Protein AF-A0A2V8BHF3-F1 (afdb_monomer_lite)

Foldseek 3Di:
DVLVVCVVVLNLVVSLVVLVVVCVVVVQPLVSLLSNLSSCVSVVVNVRNLVSLVSSVVNDDPPDDDPSNVVSVVSNPPD

Radius of gyration: 11.82 Å; chains: 1; bounding box: 26×31×26 Å

pLDDT: mean 93.3, std 6.28, range [54.03, 98.19]

Structure (mmCIF, N/CA/C/O backbone):
data_AF-A0A2V8BHF3-F1
#
_entry.id   AF-A0A2V8BHF3-F1
#
loop_
_atom_site.group_PDB
_atom_site.id
_atom_site.type_symbol
_atom_site.label_atom_id
_atom_site.label_alt_id
_atom_site.label_comp_id
_atom_site.label_asym_id
_atom_site.label_entity_id
_atom_site.label_seq_id
_atom_site.pdbx_PDB_ins_code
_atom_site.Cartn_x
_atom_site.Cartn_y
_atom_site.Cartn_z
_atom_site.occupancy
_atom_site.B_iso_or_equiv
_atom_site.auth_seq_id
_atom_site.auth_comp_id
_atom_site.auth_asym_id
_atom_site.auth_atom_id
_atom_site.pdbx_PDB_model_num
ATOM 1 N N . MET A 1 1 ? -7.240 -11.508 -7.622 1.00 79.19 1 MET A N 1
ATOM 2 C CA . MET A 1 1 ? -6.589 -12.429 -6.655 1.00 79.19 1 MET A CA 1
ATOM 3 C C . MET A 1 1 ? -7.524 -12.602 -5.468 1.00 79.19 1 MET A C 1
ATOM 5 O O . MET A 1 1 ? -8.363 -11.737 -5.273 1.00 79.19 1 MET A O 1
ATOM 9 N N . LEU A 1 2 ? -7.411 -13.674 -4.673 1.00 92.00 2 LEU A N 1
ATOM 10 C CA . LEU A 1 2 ? -8.253 -13.838 -3.474 1.00 92.00 2 LEU A CA 1
ATOM 11 C C . LEU A 1 2 ? -8.159 -12.628 -2.528 1.00 92.00 2 LEU A C 1
ATOM 13 O O . LEU A 1 2 ? -9.170 -12.187 -2.000 1.00 92.00 2 LEU A O 1
ATOM 17 N N . ALA A 1 3 ? -6.967 -12.044 -2.391 1.00 95.19 3 ALA A N 1
ATOM 18 C CA . ALA A 1 3 ? -6.761 -10.819 -1.624 1.00 95.19 3 ALA A CA 1
ATOM 19 C C . ALA A 1 3 ? -7.635 -9.644 -2.104 1.00 95.19 3 ALA A C 1
ATOM 21 O O . ALA A 1 3 ? -8.220 -8.957 -1.277 1.00 95.19 3 ALA A O 1
ATOM 22 N N . ASP A 1 4 ? -7.773 -9.457 -3.422 1.00 95.38 4 ASP A N 1
ATOM 23 C CA . ASP A 1 4 ? -8.598 -8.380 -3.989 1.00 95.38 4 ASP A CA 1
ATOM 24 C C . ASP A 1 4 ? -10.081 -8.609 -3.652 1.00 95.38 4 ASP A C 1
ATOM 26 O O . ASP A 1 4 ? -10.751 -7.703 -3.178 1.00 95.38 4 ASP A O 1
ATOM 30 N N . LEU A 1 5 ? -10.559 -9.856 -3.777 1.00 96.69 5 LEU A N 1
ATOM 31 C CA . LEU A 1 5 ? -11.937 -10.222 -3.421 1.00 96.69 5 LEU A CA 1
ATOM 32 C C . LEU A 1 5 ? -12.230 -10.015 -1.929 1.00 96.69 5 LEU A C 1
ATOM 34 O O . LEU A 1 5 ? -13.330 -9.616 -1.560 1.00 96.69 5 LEU A O 1
ATOM 38 N N . LEU A 1 6 ? -11.258 -10.299 -1.060 1.00 97.75 6 LEU A N 1
ATOM 39 C CA . LEU A 1 6 ? -11.386 -10.061 0.378 1.00 97.75 6 LEU A CA 1
ATOM 40 C C . LEU A 1 6 ? -11.423 -8.567 0.697 1.00 97.75 6 LEU A C 1
ATOM 42 O O . LEU A 1 6 ? -12.189 -8.150 1.562 1.00 97.75 6 LEU A O 1
ATOM 46 N N . LEU A 1 7 ? -10.622 -7.767 -0.005 1.00 96.88 7 LEU A N 1
ATOM 47 C CA . LEU A 1 7 ? -10.627 -6.321 0.162 1.00 96.88 7 LEU A CA 1
ATOM 48 C C . LEU A 1 7 ? -11.970 -5.724 -0.284 1.00 96.88 7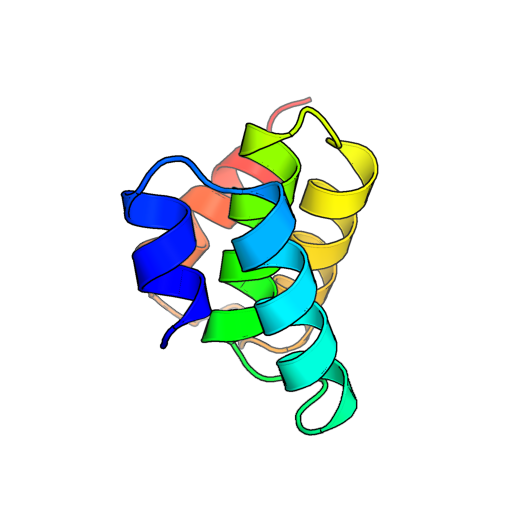 LEU A C 1
ATOM 50 O O . LEU A 1 7 ? -12.560 -4.954 0.469 1.00 96.88 7 LEU A O 1
ATOM 54 N N . ASP A 1 8 ? -12.493 -6.157 -1.435 1.00 96.44 8 ASP A N 1
ATOM 55 C CA . ASP A 1 8 ? -13.813 -5.756 -1.945 1.00 96.44 8 ASP A CA 1
ATOM 56 C C . ASP A 1 8 ? -14.952 -6.187 -1.003 1.00 96.44 8 ASP A C 1
ATOM 58 O O . ASP A 1 8 ? -15.949 -5.484 -0.852 1.00 96.44 8 ASP A O 1
ATOM 62 N N . ALA A 1 9 ? -14.787 -7.315 -0.305 1.00 97.50 9 ALA A N 1
ATOM 63 C CA . ALA A 1 9 ? -15.709 -7.797 0.723 1.00 97.50 9 ALA A CA 1
ATOM 64 C C . ALA A 1 9 ? -15.542 -7.099 2.091 1.00 97.50 9 ALA A C 1
ATOM 66 O O . ALA A 1 9 ? -16.064 -7.591 3.092 1.00 97.50 9 ALA A O 1
ATOM 67 N N . ASN A 1 10 ? -14.803 -5.985 2.159 1.00 96.75 10 ASN A N 1
ATOM 68 C CA . ASN A 1 10 ? -14.502 -5.239 3.384 1.00 96.75 10 ASN A CA 1
ATOM 69 C C . ASN A 1 10 ? -13.836 -6.094 4.482 1.00 96.75 10 ASN A C 1
ATOM 71 O O . ASN A 1 10 ? -14.071 -5.910 5.677 1.00 96.75 10 ASN A O 1
ATOM 75 N N . ARG A 1 11 ? -12.976 -7.040 4.079 1.00 98.12 11 ARG A N 1
ATOM 76 C CA . ARG A 1 11 ? -12.165 -7.895 4.966 1.00 98.12 11 ARG A CA 1
ATOM 77 C C . ARG A 1 11 ? -10.673 -7.563 4.813 1.00 98.12 11 ARG A C 1
ATOM 79 O O . ARG A 1 11 ? -9.883 -8.421 4.402 1.00 98.12 11 ARG A O 1
ATOM 86 N N . PRO A 1 12 ? -10.246 -6.325 5.132 1.00 97.88 12 PRO A N 1
ATOM 87 C CA . PRO A 1 12 ? -8.900 -5.855 4.814 1.00 97.88 12 PRO A CA 1
ATOM 88 C C . PRO A 1 12 ? -7.796 -6.589 5.590 1.00 97.88 12 PRO A C 1
ATOM 90 O O . PRO A 1 12 ? -6.707 -6.770 5.054 1.00 97.88 12 PRO A O 1
ATOM 93 N N . GLY A 1 13 ? -8.068 -7.084 6.804 1.00 97.88 13 GLY A N 1
ATOM 94 C CA . GLY A 1 13 ? -7.104 -7.884 7.575 1.00 97.88 13 GLY A CA 1
ATOM 95 C C . GLY A 1 13 ? -6.737 -9.201 6.888 1.00 97.88 13 GLY A C 1
ATOM 96 O O . GLY A 1 13 ? -5.568 -9.574 6.810 1.00 97.88 13 GLY A O 1
ATOM 97 N N . GLU A 1 14 ? -7.728 -9.881 6.316 1.00 98.00 14 GLU A N 1
ATOM 98 C CA . GLU A 1 14 ? -7.493 -11.123 5.581 1.00 98.00 14 GLU A CA 1
ATOM 99 C C . GLU A 1 14 ? -6.862 -10.848 4.219 1.00 98.00 14 GLU A C 1
ATOM 101 O O . GLU A 1 14 ? -5.925 -11.543 3.824 1.00 98.00 14 GLU A O 1
ATOM 106 N N . ALA A 1 15 ? -7.317 -9.802 3.522 1.00 98.19 15 ALA A N 1
ATOM 107 C CA . ALA A 1 15 ? -6.691 -9.355 2.282 1.00 98.19 15 ALA A CA 1
ATOM 108 C C . ALA A 1 15 ? -5.191 -9.084 2.481 1.00 98.19 15 ALA A C 1
ATOM 110 O O . ALA A 1 15 ? -4.368 -9.567 1.701 1.00 98.19 15 ALA A O 1
ATOM 111 N N . LEU A 1 16 ? -4.834 -8.380 3.562 1.00 97.50 16 LEU A N 1
ATOM 112 C CA . LEU A 1 16 ? -3.454 -8.068 3.920 1.00 97.50 16 LEU A CA 1
ATOM 113 C C . LEU A 1 16 ? -2.606 -9.336 4.078 1.00 97.50 16 LEU A C 1
ATOM 115 O O . LEU A 1 16 ? -1.562 -9.441 3.434 1.00 97.50 16 LEU A O 1
ATOM 119 N N . ALA A 1 17 ? -3.086 -10.327 4.836 1.00 97.31 17 ALA A N 1
ATOM 120 C CA . ALA A 1 17 ? -2.383 -11.598 5.018 1.00 97.31 17 ALA A CA 1
ATOM 121 C C . ALA A 1 17 ? -2.126 -12.322 3.680 1.00 97.31 17 ALA A C 1
ATOM 123 O O . ALA A 1 17 ? -1.044 -12.869 3.444 1.00 97.31 17 ALA A O 1
ATOM 124 N N . TRP A 1 18 ? -3.094 -12.292 2.757 1.00 97.38 18 TRP A N 1
ATOM 125 C CA . TRP A 1 18 ? -2.930 -12.880 1.425 1.00 97.38 18 TRP A CA 1
ATOM 126 C C . TRP A 1 18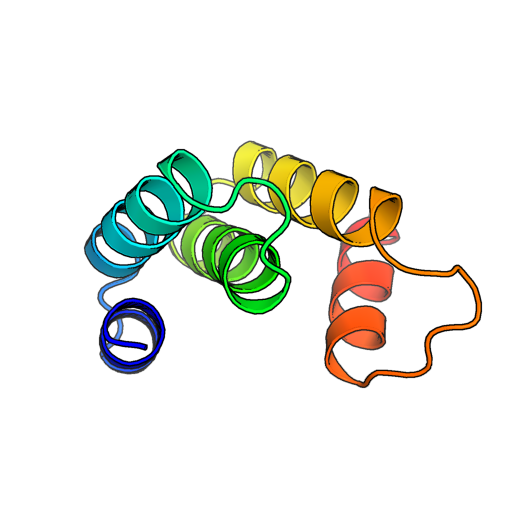 ? -1.946 -12.109 0.541 1.00 97.38 18 TRP A C 1
ATOM 128 O O . TRP A 1 18 ? -1.160 -12.728 -0.191 1.00 97.38 18 TRP A O 1
ATOM 138 N N . TYR A 1 19 ? -1.960 -10.776 0.590 1.00 97.50 19 TYR A N 1
ATOM 139 C CA . TYR A 1 19 ? -0.974 -9.973 -0.128 1.00 97.50 19 TYR A CA 1
ATOM 140 C C . TYR A 1 19 ? 0.439 -10.218 0.405 1.00 97.50 19 TYR A C 1
ATOM 142 O O . TYR A 1 19 ? 1.339 -10.465 -0.395 1.00 97.50 19 TYR A O 1
ATOM 150 N N . GLU A 1 20 ? 0.626 -10.238 1.726 1.00 94.94 20 GLU A N 1
ATOM 151 C CA . GLU A 1 20 ? 1.918 -10.501 2.372 1.00 94.94 20 GLU A CA 1
ATOM 152 C C . GLU A 1 20 ? 2.457 -11.888 2.010 1.00 94.94 20 GLU A C 1
ATOM 154 O O . GLU A 1 20 ? 3.611 -12.014 1.594 1.00 94.94 20 GLU A O 1
ATOM 159 N N . ARG A 1 21 ? 1.605 -12.921 2.032 1.00 96.50 21 ARG A N 1
ATOM 160 C CA . ARG A 1 21 ? 1.978 -14.260 1.552 1.00 96.50 21 ARG A CA 1
ATOM 161 C C . ARG A 1 21 ? 2.423 -14.240 0.092 1.00 96.50 21 ARG A C 1
ATOM 163 O O . ARG A 1 21 ? 3.406 -14.881 -0.272 1.00 96.50 21 ARG A O 1
ATOM 170 N N . THR A 1 22 ? 1.721 -13.488 -0.752 1.00 95.69 22 THR A N 1
ATOM 171 C CA . THR A 1 22 ? 2.091 -13.355 -2.165 1.00 95.69 22 THR A CA 1
ATOM 172 C C . THR A 1 22 ? 3.441 -12.656 -2.326 1.00 95.69 22 THR A C 1
ATOM 174 O O . THR A 1 22 ? 4.247 -13.087 -3.146 1.00 95.69 22 THR A O 1
ATOM 177 N N . LEU A 1 23 ? 3.712 -11.617 -1.533 1.00 95.62 23 LEU A N 1
ATOM 178 C CA . LEU A 1 23 ? 4.990 -10.902 -1.536 1.00 95.62 23 LEU A CA 1
ATOM 179 C C . LEU A 1 23 ? 6.140 -11.757 -0.992 1.00 95.62 23 LEU A C 1
ATOM 181 O O . LEU A 1 23 ? 7.266 -11.594 -1.449 1.00 95.62 23 LEU A O 1
ATOM 185 N N . GLY A 1 24 ? 5.871 -12.710 -0.097 1.00 96.00 24 GLY A N 1
ATOM 186 C CA . GLY A 1 24 ? 6.866 -13.696 0.332 1.00 96.00 24 GLY A CA 1
ATOM 187 C C . GLY A 1 24 ? 7.423 -14.533 -0.827 1.00 96.00 24 GLY A C 1
ATOM 188 O O . GLY A 1 24 ? 8.608 -14.852 -0.841 1.00 96.00 24 GLY A O 1
ATOM 189 N N . HIS A 1 25 ? 6.594 -14.835 -1.832 1.00 95.31 25 HIS A N 1
ATOM 190 C CA . HIS A 1 25 ? 7.005 -15.579 -3.030 1.00 95.31 25 HIS A CA 1
ATOM 191 C C . HIS A 1 25 ? 7.396 -14.674 -4.207 1.00 95.31 25 HIS A C 1
ATOM 193 O O . HIS A 1 25 ? 8.246 -15.036 -5.016 1.00 95.31 25 HIS A O 1
ATOM 199 N N . ALA A 1 26 ? 6.771 -13.501 -4.321 1.00 93.94 26 ALA A N 1
ATOM 200 C CA . ALA A 1 26 ? 6.984 -12.538 -5.396 1.00 93.94 26 ALA A CA 1
ATOM 201 C C . ALA A 1 26 ? 7.142 -11.115 -4.817 1.00 93.94 26 ALA A C 1
ATOM 203 O O . ALA A 1 26 ? 6.203 -10.313 -4.884 1.00 93.94 26 ALA A O 1
ATOM 204 N N . PRO A 1 27 ? 8.327 -10.765 -4.278 1.00 93.12 27 PRO A N 1
ATOM 205 C CA . PRO A 1 27 ? 8.525 -9.564 -3.452 1.00 93.12 27 PRO A CA 1
ATOM 206 C C . PRO A 1 27 ? 8.271 -8.223 -4.144 1.00 93.12 27 PRO A C 1
ATOM 208 O O . PRO A 1 27 ? 8.062 -7.214 -3.473 1.00 93.12 27 PRO A O 1
ATOM 211 N N . ASN A 1 28 ? 8.294 -8.206 -5.477 1.00 93.88 28 ASN A N 1
ATOM 212 C CA . ASN A 1 28 ? 8.088 -7.014 -6.301 1.00 93.88 28 ASN A CA 1
ATOM 213 C C . ASN A 1 28 ? 6.833 -7.143 -7.181 1.00 93.88 28 ASN A C 1
ATOM 215 O O . ASN A 1 28 ? 6.739 -6.545 -8.253 1.00 93.88 28 ASN A O 1
ATOM 219 N N . ARG A 1 29 ? 5.853 -7.955 -6.764 1.00 94.81 29 ARG A N 1
ATOM 220 C CA . ARG A 1 29 ? 4.591 -8.083 -7.495 1.00 94.81 29 ARG A CA 1
ATOM 221 C C . ARG A 1 29 ? 3.756 -6.816 -7.325 1.00 94.81 29 ARG A C 1
ATOM 223 O O . ARG A 1 29 ? 3.209 -6.566 -6.255 1.00 94.81 29 ARG A O 1
ATOM 230 N N . PHE A 1 30 ? 3.606 -6.067 -8.417 1.00 94.38 30 PHE A N 1
ATOM 231 C CA . PHE A 1 30 ? 2.886 -4.788 -8.474 1.00 94.38 30 PHE A CA 1
ATOM 232 C C . PHE A 1 30 ? 1.509 -4.832 -7.784 1.00 94.38 30 PHE A C 1
ATOM 234 O O . PHE A 1 30 ? 1.278 -4.073 -6.847 1.00 94.38 30 PHE A O 1
ATOM 241 N N . ASN A 1 31 ? 0.627 -5.759 -8.190 1.00 93.69 31 ASN A N 1
ATOM 242 C CA . ASN A 1 31 ? -0.736 -5.861 -7.640 1.00 93.69 31 ASN A CA 1
ATOM 243 C C . ASN A 1 31 ? -0.743 -6.141 -6.132 1.00 93.69 31 ASN A C 1
ATOM 245 O O . ASN A 1 31 ? -1.618 -5.665 -5.418 1.00 93.69 31 ASN A O 1
ATOM 249 N N . SER A 1 32 ? 0.240 -6.897 -5.639 1.00 96.12 32 SER A N 1
ATOM 250 C CA . SER A 1 32 ? 0.330 -7.208 -4.216 1.00 96.12 32 SER A CA 1
ATOM 251 C C . SER A 1 32 ? 0.811 -6.013 -3.408 1.00 96.12 32 SER A C 1
ATOM 253 O O . SER A 1 32 ? 0.238 -5.743 -2.367 1.00 96.12 32 SER A O 1
ATOM 255 N N . LEU A 1 33 ? 1.796 -5.256 -3.899 1.00 96.50 33 LEU A N 1
ATOM 256 C CA . LEU A 1 33 ? 2.284 -4.057 -3.208 1.00 96.50 33 LEU A CA 1
ATOM 257 C C . LEU A 1 33 ? 1.212 -2.965 -3.112 1.00 96.50 33 LEU A C 1
ATOM 259 O O . LEU A 1 33 ? 1.042 -2.367 -2.050 1.00 96.50 33 LEU A O 1
ATOM 263 N N . ILE A 1 34 ? 0.463 -2.721 -4.194 1.00 96.00 34 ILE A N 1
ATOM 264 C CA . ILE A 1 34 ? -0.643 -1.758 -4.138 1.00 96.00 34 ILE A CA 1
ATOM 265 C C . ILE A 1 34 ? -1.789 -2.261 -3.255 1.00 96.00 34 ILE A C 1
ATOM 267 O O . ILE A 1 34 ? -2.356 -1.486 -2.489 1.00 96.00 34 ILE A O 1
ATOM 271 N N . GLY A 1 35 ? -2.093 -3.558 -3.318 1.00 96.56 35 GLY A N 1
ATOM 272 C CA . GLY A 1 35 ? -3.112 -4.195 -2.495 1.00 96.56 35 GLY A CA 1
ATOM 273 C C . GLY A 1 35 ? -2.798 -4.143 -0.999 1.00 96.56 35 GLY A C 1
ATOM 274 O O . GLY A 1 35 ? -3.657 -3.750 -0.216 1.00 96.56 35 GLY A O 1
ATOM 275 N N . THR A 1 36 ? -1.554 -4.441 -0.604 1.00 97.56 36 THR A N 1
ATOM 276 C CA . THR A 1 36 ? -1.065 -4.270 0.776 1.00 97.56 36 THR A CA 1
ATOM 277 C C . THR A 1 36 ? -1.251 -2.830 1.241 1.00 97.56 36 THR A C 1
ATOM 279 O O . THR A 1 36 ? -1.721 -2.612 2.354 1.00 97.56 36 THR A O 1
ATOM 282 N N . GLY A 1 37 ? -0.929 -1.851 0.387 1.00 97.00 37 GLY A N 1
ATOM 283 C CA . GLY A 1 37 ? -1.129 -0.439 0.697 1.00 97.00 37 GLY A CA 1
ATOM 284 C C . GLY A 1 37 ? -2.591 -0.100 0.989 1.00 97.00 37 GLY A C 1
ATOM 285 O O . GLY A 1 37 ? -2.892 0.436 2.051 1.00 97.00 37 GLY A O 1
ATOM 286 N N . ARG A 1 38 ? -3.505 -0.504 0.101 1.00 96.69 38 ARG A N 1
ATOM 287 C CA . ARG A 1 38 ? -4.950 -0.258 0.244 1.00 96.69 38 ARG A CA 1
ATOM 288 C C . ARG A 1 38 ? -5.552 -0.969 1.453 1.00 96.69 38 ARG A C 1
ATOM 290 O O . ARG A 1 38 ? -6.349 -0.385 2.181 1.00 96.69 38 ARG A O 1
ATOM 297 N N . ALA A 1 39 ? -5.159 -2.220 1.685 1.00 97.81 39 ALA A N 1
ATOM 298 C CA . ALA A 1 39 ? -5.603 -2.985 2.844 1.00 97.81 39 ALA A CA 1
ATOM 299 C C . ALA A 1 39 ? -5.121 -2.345 4.156 1.00 97.81 39 ALA A C 1
ATOM 301 O O . ALA A 1 39 ? -5.887 -2.257 5.111 1.00 97.81 39 ALA A O 1
ATOM 302 N N . ALA A 1 40 ? -3.881 -1.849 4.193 1.00 97.50 40 ALA A N 1
ATOM 303 C CA . ALA A 1 40 ? -3.347 -1.138 5.349 1.00 97.50 40 ALA A CA 1
ATOM 304 C C . ALA A 1 40 ? -4.062 0.204 5.597 1.00 97.50 40 ALA A C 1
ATOM 306 O O . ALA A 1 40 ? -4.363 0.509 6.748 1.00 97.50 40 ALA A O 1
ATOM 307 N N . GLU A 1 41 ? -4.412 0.964 4.550 1.00 95.62 41 GLU A N 1
ATOM 308 C CA . GLU A 1 41 ? -5.242 2.175 4.688 1.00 95.62 41 GLU A CA 1
ATOM 309 C C . GLU A 1 41 ? -6.612 1.857 5.292 1.00 95.62 41 GLU A C 1
ATOM 311 O O . GLU A 1 41 ? -7.035 2.526 6.233 1.00 95.62 41 GLU A O 1
ATOM 316 N N . ALA A 1 42 ? -7.273 0.800 4.812 1.00 96.44 42 ALA A N 1
ATOM 317 C CA . ALA A 1 42 ? -8.566 0.360 5.336 1.00 96.44 42 ALA A CA 1
ATOM 318 C C . ALA A 1 42 ? -8.500 -0.107 6.805 1.00 96.44 42 ALA A C 1
ATOM 320 O O . ALA A 1 42 ? -9.502 -0.060 7.513 1.00 96.44 42 ALA A O 1
ATOM 321 N N . LEU A 1 43 ? -7.324 -0.536 7.273 1.00 97.12 43 LEU A N 1
ATOM 322 C CA . LEU A 1 43 ? -7.063 -0.899 8.671 1.00 97.12 43 LEU A CA 1
ATOM 323 C C . LEU A 1 43 ? -6.586 0.286 9.529 1.00 97.12 43 LEU A C 1
ATOM 325 O O . LEU A 1 43 ? -6.388 0.117 10.730 1.00 97.12 43 LEU A O 1
ATOM 329 N N . GLY A 1 44 ? -6.366 1.464 8.939 1.00 96.12 44 GLY A N 1
ATOM 330 C CA . GLY A 1 44 ? -5.797 2.626 9.626 1.00 96.12 44 GLY A CA 1
ATOM 331 C C . GLY A 1 44 ? -4.284 2.546 9.881 1.00 96.12 44 GLY A C 1
ATOM 332 O O . GLY A 1 44 ? -3.729 3.429 10.534 1.00 96.12 44 GLY A O 1
ATOM 333 N N . ASP A 1 45 ? -3.584 1.537 9.349 1.00 96.44 45 ASP A N 1
ATOM 334 C CA . ASP A 1 45 ? -2.123 1.407 9.448 1.00 96.44 45 ASP A CA 1
ATOM 335 C C . ASP A 1 45 ? -1.439 2.252 8.360 1.00 96.44 45 ASP A C 1
ATOM 337 O O . ASP A 1 45 ? -0.920 1.761 7.350 1.00 96.44 45 ASP A O 1
ATOM 341 N N . VAL A 1 46 ? -1.454 3.571 8.570 1.00 94.38 46 VAL A N 1
ATOM 342 C CA . VAL A 1 46 ? -0.886 4.558 7.639 1.00 94.38 46 VAL A CA 1
ATOM 343 C C . VAL A 1 46 ? 0.603 4.295 7.389 1.00 94.38 46 VAL A C 1
ATOM 345 O O . VAL A 1 46 ? 1.074 4.406 6.257 1.00 94.38 46 VAL A O 1
ATOM 348 N N . SER A 1 47 ? 1.357 3.901 8.415 1.00 94.62 47 SER A N 1
ATOM 349 C CA . SER A 1 47 ? 2.793 3.620 8.301 1.00 94.62 47 SER A CA 1
ATOM 350 C C . SER A 1 47 ? 3.077 2.464 7.339 1.00 94.62 47 SER A C 1
ATOM 352 O O . SER A 1 47 ? 3.952 2.571 6.466 1.00 94.62 47 SER A O 1
ATOM 354 N N . ARG A 1 48 ? 2.311 1.371 7.441 1.00 95.25 48 ARG A N 1
ATOM 355 C CA . ARG A 1 48 ? 2.435 0.218 6.539 1.00 95.25 48 ARG A CA 1
ATOM 356 C C . ARG A 1 48 ? 1.940 0.537 5.135 1.00 95.25 48 ARG A C 1
ATOM 358 O O . ARG A 1 48 ? 2.590 0.136 4.164 1.00 95.25 48 ARG A O 1
ATOM 365 N N . ALA A 1 49 ? 0.852 1.297 5.014 1.00 96.38 49 ALA A N 1
ATOM 366 C CA . ALA A 1 49 ? 0.363 1.762 3.721 1.00 96.38 49 ALA A CA 1
ATOM 367 C C . ALA A 1 49 ? 1.444 2.551 2.976 1.00 96.38 49 ALA A C 1
ATOM 369 O O . ALA A 1 49 ? 1.819 2.209 1.850 1.00 96.38 49 ALA A O 1
ATOM 370 N N . ARG A 1 50 ? 2.034 3.548 3.650 1.00 94.94 50 ARG A N 1
ATOM 371 C CA . ARG A 1 50 ? 3.087 4.389 3.073 1.00 94.94 50 ARG A CA 1
ATOM 372 C C . ARG A 1 50 ? 4.323 3.584 2.681 1.00 94.94 50 ARG A C 1
ATOM 374 O O . ARG A 1 50 ? 4.840 3.775 1.584 1.00 94.94 50 ARG A O 1
ATOM 381 N N . SER A 1 51 ? 4.759 2.653 3.528 1.00 95.62 51 SER A N 1
ATOM 382 C CA . SER A 1 51 ? 5.896 1.769 3.230 1.00 95.62 51 SER A CA 1
ATOM 383 C C . SER A 1 51 ? 5.655 0.907 1.985 1.00 95.62 51 SER A C 1
ATOM 385 O O . SER A 1 51 ? 6.532 0.781 1.127 1.00 95.62 51 SER A O 1
ATOM 387 N N . SER A 1 52 ? 4.447 0.356 1.846 1.00 96.06 52 SER A N 1
ATOM 388 C CA . SER A 1 52 ? 4.063 -0.487 0.704 1.00 96.06 52 SER A CA 1
ATOM 389 C C . SER A 1 52 ? 4.032 0.309 -0.600 1.00 96.06 52 SER A C 1
ATOM 391 O O . SER A 1 52 ? 4.571 -0.122 -1.620 1.00 96.06 52 SER A O 1
ATOM 393 N N . TYR A 1 53 ? 3.475 1.517 -0.549 1.00 96.00 53 TYR A N 1
ATOM 394 C CA . TYR A 1 53 ? 3.435 2.448 -1.670 1.00 96.00 53 TYR A CA 1
ATOM 395 C C . TYR A 1 53 ? 4.811 2.983 -2.068 1.00 96.00 53 TYR A C 1
ATOM 397 O O . TYR A 1 53 ? 5.107 3.070 -3.259 1.00 96.00 53 TYR A O 1
ATOM 405 N N . ALA A 1 54 ? 5.688 3.275 -1.107 1.00 95.19 54 ALA A N 1
ATOM 406 C CA . ALA A 1 54 ? 7.067 3.655 -1.395 1.00 95.19 54 ALA A CA 1
ATOM 407 C C . ALA A 1 54 ? 7.810 2.530 -2.133 1.00 95.19 54 ALA A C 1
ATOM 409 O O . ALA A 1 54 ? 8.480 2.778 -3.136 1.00 95.19 54 ALA A O 1
ATOM 410 N N . ARG A 1 55 ? 7.626 1.277 -1.695 1.00 95.31 55 ARG A N 1
ATOM 411 C CA . ARG A 1 55 ? 8.191 0.103 -2.372 1.00 95.31 55 ARG A CA 1
ATOM 412 C C . ARG A 1 55 ? 7.581 -0.136 -3.753 1.00 95.31 55 ARG A C 1
ATOM 414 O O . ARG A 1 55 ? 8.292 -0.518 -4.672 1.00 95.31 55 ARG A O 1
ATOM 421 N N . LEU A 1 56 ? 6.285 0.115 -3.935 1.00 95.75 56 LEU A N 1
ATOM 422 C CA . LEU A 1 56 ? 5.654 0.082 -5.257 1.00 95.75 56 LEU A CA 1
ATOM 423 C C . LEU A 1 56 ? 6.295 1.106 -6.201 1.00 95.75 56 LEU A C 1
ATOM 425 O O . LEU A 1 56 ? 6.592 0.784 -7.348 1.00 95.75 56 LEU A O 1
ATOM 429 N N . LEU A 1 57 ? 6.516 2.331 -5.720 1.00 94.00 57 LEU A N 1
ATOM 430 C CA . LEU A 1 57 ? 7.110 3.405 -6.513 1.00 94.00 57 LEU A CA 1
ATOM 431 C C . LEU A 1 57 ? 8.584 3.156 -6.850 1.00 94.00 57 LEU A C 1
ATOM 433 O O . LEU A 1 57 ? 9.031 3.619 -7.895 1.00 94.00 57 LEU A O 1
ATOM 437 N N . SER A 1 58 ? 9.325 2.412 -6.023 1.00 94.69 58 SER A N 1
ATOM 438 C CA . SER A 1 58 ? 10.729 2.091 -6.304 1.00 94.69 58 SER A CA 1
ATOM 439 C C . SER A 1 58 ? 10.917 1.029 -7.391 1.00 94.69 58 SER A C 1
ATOM 441 O O . SER A 1 58 ? 11.985 0.973 -7.996 1.00 94.69 58 SER A O 1
ATOM 443 N N . ILE A 1 59 ? 9.900 0.202 -7.663 1.00 93.88 59 ILE A N 1
ATOM 444 C CA . ILE A 1 59 ? 9.979 -0.869 -8.674 1.00 93.88 59 ILE A CA 1
ATOM 445 C C . ILE A 1 59 ? 9.375 -0.485 -10.030 1.00 93.88 59 ILE A C 1
ATOM 447 O O . ILE A 1 59 ? 9.496 -1.244 -10.991 1.00 93.88 59 ILE A O 1
ATOM 451 N N . VAL A 1 60 ? 8.687 0.655 -10.122 1.00 92.44 60 VAL A N 1
ATOM 452 C CA . VAL A 1 60 ? 8.085 1.134 -11.373 1.00 92.44 60 VAL A CA 1
ATOM 453 C C . VAL A 1 60 ? 8.925 2.230 -12.003 1.00 92.44 60 VAL A C 1
ATOM 455 O O . VAL A 1 60 ? 9.498 3.072 -11.317 1.00 92.44 60 VAL A O 1
ATOM 458 N N . ALA A 1 61 ? 8.950 2.260 -13.335 1.00 88.38 61 ALA A N 1
ATOM 459 C CA . ALA A 1 61 ? 9.570 3.362 -14.053 1.00 88.38 61 ALA A CA 1
ATOM 460 C C . ALA A 1 61 ? 8.884 4.694 -13.678 1.00 88.38 61 ALA A C 1
ATOM 462 O O . ALA A 1 61 ? 7.650 4.749 -13.621 1.00 88.38 61 ALA A O 1
ATOM 463 N N . PRO A 1 62 ? 9.633 5.796 -13.490 1.00 81.81 62 PRO A N 1
ATOM 464 C CA . PRO A 1 62 ? 9.047 7.112 -13.220 1.00 81.81 62 PRO A CA 1
ATOM 465 C C . PRO A 1 62 ? 8.033 7.551 -14.289 1.00 81.81 62 PRO A C 1
ATOM 467 O O . PRO A 1 62 ? 7.024 8.186 -13.975 1.00 81.81 62 PRO A O 1
ATOM 470 N N . THR A 1 63 ? 8.264 7.142 -15.538 1.00 86.12 63 THR A N 1
ATOM 471 C CA . THR A 1 63 ? 7.419 7.408 -16.711 1.00 86.12 63 THR A CA 1
ATOM 472 C C . THR A 1 63 ? 6.190 6.503 -16.816 1.00 86.12 63 THR A C 1
ATOM 474 O O . THR A 1 63 ? 5.371 6.702 -17.710 1.00 86.12 63 THR A O 1
ATOM 477 N N . ALA A 1 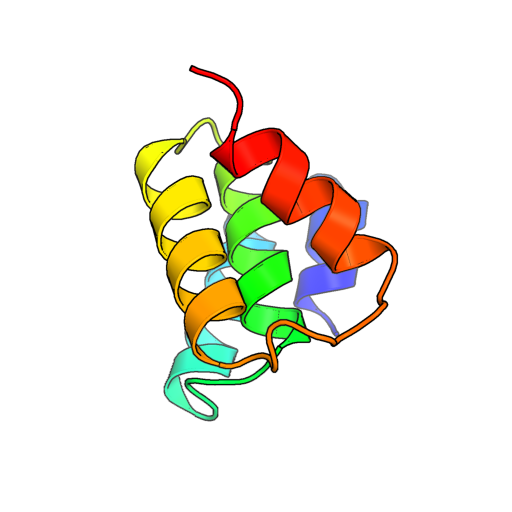64 ? 6.025 5.517 -15.925 1.00 88.44 64 ALA A N 1
ATOM 478 C CA . ALA A 1 64 ? 4.871 4.629 -15.948 1.00 88.44 64 ALA A CA 1
ATOM 479 C C . ALA A 1 64 ? 3.574 5.429 -15.757 1.00 88.44 64 ALA A C 1
ATOM 481 O O . ALA A 1 64 ? 3.361 6.068 -14.721 1.00 88.44 64 ALA A O 1
ATOM 482 N N . ASN A 1 65 ? 2.704 5.369 -16.764 1.00 83.81 65 AS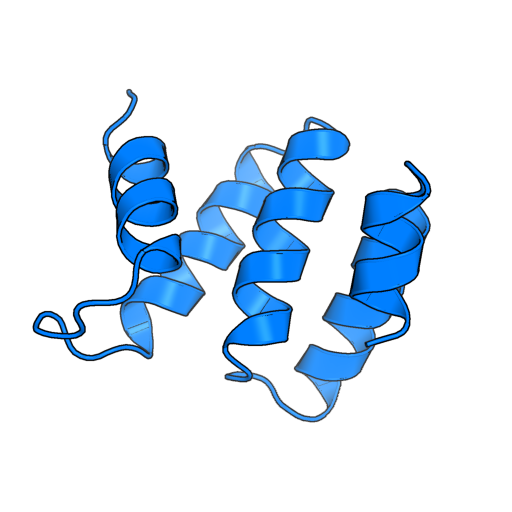N A N 1
ATOM 483 C CA . ASN A 1 65 ? 1.408 6.030 -16.763 1.00 83.81 65 ASN A CA 1
ATOM 484 C C . ASN A 1 65 ? 0.309 4.997 -16.500 1.00 83.81 65 ASN A C 1
ATOM 486 O O . ASN A 1 65 ? -0.264 4.420 -17.422 1.00 83.81 65 ASN A O 1
ATOM 490 N N . ARG A 1 66 ? 0.085 4.709 -15.218 1.00 87.88 66 ARG A N 1
ATOM 491 C CA . ARG A 1 66 ? -0.976 3.820 -14.740 1.00 87.88 66 ARG A CA 1
ATOM 492 C C . ARG A 1 66 ? -1.882 4.596 -13.785 1.00 87.88 66 ARG A C 1
ATOM 494 O O . ARG A 1 66 ? -1.342 5.278 -12.908 1.00 87.88 66 ARG A O 1
ATOM 501 N N . PRO A 1 67 ? -3.217 4.508 -13.916 1.00 87.38 67 PRO A N 1
ATOM 502 C CA . PRO A 1 67 ? -4.142 5.266 -13.071 1.00 87.38 67 PRO A CA 1
ATOM 503 C C . PRO A 1 67 ? -3.940 4.963 -11.582 1.00 87.38 67 PRO A C 1
ATOM 505 O O . PRO A 1 67 ? -4.004 5.856 -10.740 1.00 87.38 67 PRO A O 1
ATOM 508 N N . GLU A 1 68 ? -3.580 3.728 -11.251 1.00 88.25 68 GLU A N 1
ATOM 509 C CA . GLU A 1 68 ? -3.318 3.306 -9.882 1.00 88.25 68 GLU A CA 1
ATOM 510 C C . GLU A 1 68 ? -2.099 4.013 -9.269 1.00 88.25 68 GLU A C 1
ATOM 512 O O . GLU A 1 68 ? -2.084 4.327 -8.079 1.00 88.25 68 GLU A O 1
ATOM 517 N N . LEU A 1 69 ? -1.085 4.331 -10.082 1.00 91.69 69 LEU A N 1
ATOM 518 C CA . LEU A 1 69 ? 0.086 5.083 -9.630 1.00 91.69 69 LEU A CA 1
ATOM 519 C C . LEU A 1 69 ? -0.235 6.557 -9.383 1.00 91.69 69 LEU A C 1
ATOM 521 O O . LEU A 1 69 ? 0.421 7.181 -8.550 1.00 91.69 69 LEU A O 1
ATOM 525 N N . ALA A 1 70 ? -1.229 7.124 -10.073 1.00 90.50 70 ALA A N 1
ATOM 526 C CA . ALA A 1 70 ? -1.664 8.496 -9.826 1.00 90.50 70 ALA A CA 1
ATOM 527 C C . ALA A 1 70 ? -2.240 8.640 -8.409 1.00 90.50 70 ALA A C 1
ATOM 529 O O . ALA A 1 70 ? -1.845 9.553 -7.681 1.00 90.50 70 ALA A O 1
ATOM 530 N N . GLN A 1 71 ? -3.080 7.687 -7.989 1.00 88.88 71 GLN A N 1
ATOM 531 C CA . GLN A 1 71 ? -3.616 7.628 -6.627 1.00 88.88 71 GLN A CA 1
ATOM 532 C C . GLN A 1 71 ? -2.486 7.503 -5.594 1.00 88.88 71 GLN A C 1
ATOM 534 O O . GLN A 1 71 ? -2.400 8.305 -4.667 1.00 88.88 71 GLN A O 1
ATOM 539 N N . VAL A 1 72 ? -1.565 6.557 -5.795 1.00 92.44 72 VAL A N 1
ATOM 540 C CA . VAL A 1 72 ? -0.436 6.334 -4.878 1.00 92.44 72 VAL A CA 1
ATOM 541 C C . VAL A 1 72 ? 0.455 7.574 -4.756 1.00 92.44 72 VAL A C 1
ATOM 543 O O . VAL A 1 72 ? 0.831 7.971 -3.654 1.00 92.44 72 VAL A O 1
ATOM 546 N N . ARG A 1 73 ? 0.764 8.241 -5.873 1.00 91.19 73 ARG A N 1
ATOM 547 C CA . ARG A 1 73 ? 1.541 9.492 -5.873 1.00 91.19 73 ARG A CA 1
ATOM 548 C C . ARG A 1 73 ? 0.807 10.623 -5.154 1.00 91.19 73 ARG A C 1
ATOM 550 O O . ARG A 1 73 ? 1.464 11.432 -4.505 1.00 91.19 73 ARG A O 1
ATOM 557 N N . SER A 1 74 ? -0.520 10.689 -5.257 1.00 90.12 74 SER A N 1
ATOM 558 C CA . SER A 1 74 ? -1.334 11.661 -4.521 1.00 90.12 74 SER A CA 1
ATOM 559 C C . SER A 1 74 ? -1.265 11.416 -3.010 1.00 90.12 74 SER A C 1
ATOM 561 O O . SER A 1 74 ? -0.925 12.341 -2.275 1.00 90.12 74 SER A O 1
ATOM 563 N N . ILE A 1 75 ? -1.443 10.167 -2.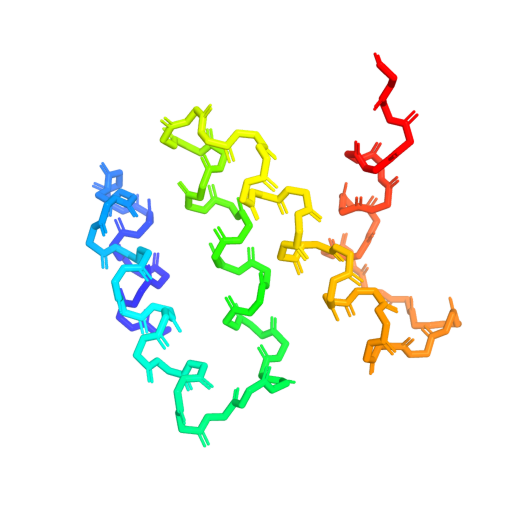562 1.00 88.31 75 ILE A N 1
ATOM 564 C CA . ILE A 1 75 ? -1.332 9.769 -1.145 1.00 88.31 75 ILE A CA 1
ATOM 565 C C . ILE A 1 75 ? 0.057 10.102 -0.581 1.00 88.31 75 ILE A C 1
ATOM 567 O O . ILE A 1 75 ? 0.186 10.637 0.516 1.00 88.31 75 ILE A O 1
ATOM 571 N N . MET A 1 76 ? 1.118 9.837 -1.347 1.00 88.94 76 MET A N 1
ATOM 572 C CA . MET A 1 76 ? 2.499 10.123 -0.935 1.00 88.94 76 MET A CA 1
ATOM 573 C C . MET A 1 76 ? 2.810 11.618 -0.803 1.00 88.94 76 MET A C 1
ATOM 575 O O . MET A 1 76 ? 3.703 11.980 -0.035 1.00 88.94 76 MET A O 1
ATOM 579 N N . ARG A 1 77 ? 2.089 12.474 -1.538 1.00 87.75 77 ARG A N 1
ATOM 580 C CA . ARG A 1 77 ? 2.237 13.937 -1.505 1.00 87.75 77 ARG A CA 1
ATOM 581 C C . ARG A 1 77 ? 1.385 14.606 -0.428 1.00 87.75 77 ARG A C 1
ATOM 583 O O . ARG A 1 77 ? 1.724 15.716 -0.029 1.00 87.75 77 ARG A O 1
ATOM 590 N N . ALA A 1 78 ? 0.305 13.966 0.019 1.00 75.69 78 ALA A N 1
ATOM 591 C CA . ALA A 1 78 ? -0.486 14.450 1.143 1.00 75.69 78 ALA A CA 1
ATOM 592 C C . ALA A 1 78 ? 0.374 14.403 2.423 1.00 75.69 78 ALA A C 1
ATOM 594 O O . ALA A 1 78 ? 0.941 13.354 2.761 1.00 75.69 78 ALA A O 1
ATOM 595 N N . ARG A 1 79 ? 0.540 15.578 3.043 1.00 54.03 79 ARG A N 1
ATOM 596 C CA . ARG A 1 79 ? 1.386 15.839 4.214 1.00 54.03 79 ARG A CA 1
ATOM 597 C C . ARG A 1 79 ? 0.594 15.682 5.4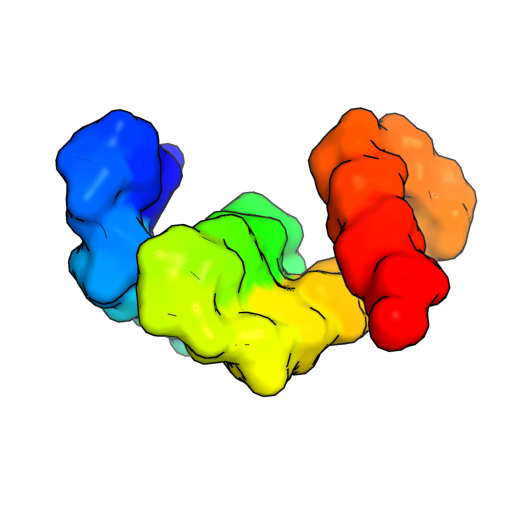99 1.00 54.03 79 ARG A C 1
ATOM 599 O O . ARG A 1 79 ? -0.550 16.181 5.521 1.00 54.03 79 ARG A O 1
#

Secondary structure (DSSP, 8-state):
-HHHHHHHTT-HHHHHHHHHHHHHH-TT-HHHHHHHHHHHHHTT-HHHHHHHHHHHHHHS-TT---HHHHHHHHHHH--

Sequence (79 aa):
MLADLLLDANRPGEALAWYERTLGHAPNRFNSLIGTGRAAEALGDVSRARSSYARLLSIVAPTANRPELAQVRSIMRAR